Protein AF-A0A3D4ZJQ5-F1 (afdb_monomer)

Sequence (81 aa):
DEIRLTIRADWPHDSWWTEASVTDNEGRTHVFQLQKDPLPQRFPIKPAVVTSLTLHDLKKEASDPSPFPALTQLEVWGVEA

Foldseek 3Di:
DKKWWAWDQPPPQAWAFQKKWKAFPVGDIDIDGDDSDRDTDIGDDDDDDTPDMDIDDGHTDPPRPHPHIGTDDIDDDDDDD

Secondary structure (DSSP, 8-state):
-EEEEEE---TTT-B-EEEEEEEETT--EEEEE--S-SSPEEEE------S-EEEEEEEEPTT-S---B-EEEEEEE----

Mean predicted aligned error: 2.56 Å

Nearest PDB structures (foldseek):
  7kwo-assembly1_A  TM=6.626E-01  e=2.140E+00  Homo sapiens
  7ufg-assembly1_B  TM=5.395E-01  e=2.263E+00  Homo sapiens
  5e7t-assembly1_L  TM=3.148E-01  e=8.307E-01  Lactococcus phage Tuc2009

Structure (mmCIF, N/CA/C/O backbone):
data_AF-A0A3D4ZJQ5-F1
#
_entry.id   AF-A0A3D4ZJQ5-F1
#
loop_
_atom_site.group_PDB
_atom_site.id
_atom_site.type_symbol
_atom_site.label_atom_id
_atom_site.label_alt_id
_atom_site.label_comp_id
_atom_site.label_asym_id
_atom_site.label_entity_id
_atom_site.label_seq_id
_atom_site.pdbx_PDB_ins_code
_atom_site.Cartn_x
_atom_site.Cartn_y
_atom_site.Cartn_z
_atom_site.occupancy
_atom_site.B_iso_or_equiv
_atom_site.auth_seq_id
_atom_site.auth_comp_id
_atom_site.auth_asym_id
_atom_site.auth_atom_id
_atom_site.pdbx_PDB_model_num
ATOM 1 N N . ASP A 1 1 ? -10.517 -7.553 9.087 1.00 93.25 1 ASP A N 1
ATOM 2 C CA . ASP A 1 1 ? -10.001 -6.260 8.611 1.00 93.25 1 ASP A CA 1
ATOM 3 C C . ASP A 1 1 ? -8.702 -6.482 7.876 1.00 93.25 1 ASP A C 1
ATOM 5 O O . ASP A 1 1 ? -7.946 -7.390 8.221 1.00 93.25 1 ASP A O 1
ATOM 9 N N . GLU A 1 2 ? -8.478 -5.720 6.820 1.00 97.19 2 GLU A N 1
ATOM 10 C CA . GLU A 1 2 ? -7.299 -5.885 5.975 1.00 97.19 2 GLU A CA 1
ATOM 11 C C . GLU A 1 2 ? -6.955 -4.593 5.243 1.00 97.19 2 GLU A C 1
ATOM 13 O O . GLU A 1 2 ? -7.820 -3.767 4.942 1.00 97.19 2 GLU A O 1
ATOM 18 N N . ILE A 1 3 ? -5.675 -4.465 4.921 1.00 98.12 3 ILE A N 1
ATOM 19 C CA . ILE A 1 3 ? -5.164 -3.455 4.004 1.00 98.12 3 ILE A CA 1
ATOM 20 C C . ILE A 1 3 ? -4.853 -4.156 2.687 1.00 98.12 3 ILE A C 1
ATOM 22 O O . ILE A 1 3 ? -4.309 -5.264 2.682 1.00 98.12 3 ILE A O 1
ATOM 26 N N . ARG A 1 4 ? -5.202 -3.526 1.564 1.00 98.56 4 ARG A N 1
ATOM 27 C CA . ARG A 1 4 ? -4.785 -3.990 0.241 1.00 98.56 4 ARG A CA 1
ATOM 28 C C . ARG A 1 4 ? -3.981 -2.930 -0.481 1.00 98.56 4 ARG A C 1
ATOM 30 O O . ARG A 1 4 ? -4.323 -1.749 -0.440 1.00 98.56 4 ARG A O 1
ATOM 37 N N . LEU A 1 5 ? -2.931 -3.378 -1.155 1.00 98.56 5 LEU A N 1
ATOM 38 C CA . LEU A 1 5 ? -2.103 -2.547 -2.018 1.00 98.56 5 LEU A CA 1
ATOM 39 C C . LEU A 1 5 ? -2.160 -3.110 -3.436 1.00 98.56 5 LEU A C 1
ATOM 41 O O . LEU A 1 5 ? -1.921 -4.300 -3.644 1.00 98.56 5 LEU A O 1
ATOM 45 N N . THR A 1 6 ? -2.449 -2.242 -4.401 1.00 98.50 6 THR A N 1
ATOM 46 C CA . THR A 1 6 ? -2.416 -2.581 -5.827 1.00 98.50 6 THR A CA 1
ATOM 47 C C . THR A 1 6 ? -1.325 -1.754 -6.485 1.00 98.50 6 THR A C 1
ATOM 49 O O . THR A 1 6 ? -1.358 -0.521 -6.446 1.00 98.50 6 THR A O 1
ATOM 52 N N . ILE A 1 7 ? -0.336 -2.426 -7.069 1.00 97.69 7 ILE A N 1
ATOM 53 C CA . ILE A 1 7 ? 0.755 -1.786 -7.810 1.00 97.69 7 ILE A CA 1
ATOM 54 C C . ILE A 1 7 ? 0.393 -1.661 -9.289 1.00 97.69 7 ILE A C 1
ATOM 56 O O . ILE A 1 7 ? -0.397 -2.441 -9.821 1.00 97.69 7 ILE A O 1
ATOM 60 N N . ARG A 1 8 ? 0.971 -0.673 -9.975 1.00 97.06 8 ARG A N 1
ATOM 61 C CA . ARG A 1 8 ? 0.856 -0.599 -11.433 1.00 97.06 8 ARG A CA 1
ATOM 62 C C . ARG A 1 8 ? 1.752 -1.668 -12.056 1.00 97.06 8 ARG A C 1
ATOM 64 O O . ARG A 1 8 ? 2.880 -1.873 -11.619 1.00 97.06 8 ARG A O 1
ATOM 71 N N . ALA A 1 9 ? 1.224 -2.345 -13.067 1.00 94.06 9 ALA A N 1
ATOM 72 C CA . ALA A 1 9 ? 1.840 -3.509 -13.689 1.00 94.06 9 ALA A CA 1
ATOM 73 C C . ALA A 1 9 ? 2.155 -3.282 -15.179 1.00 94.06 9 ALA A C 1
ATOM 75 O O . ALA A 1 9 ? 1.915 -4.158 -16.007 1.00 94.06 9 ALA A O 1
ATOM 76 N N . ASP A 1 10 ? 2.662 -2.098 -15.539 1.00 94.75 10 ASP A N 1
ATOM 77 C CA . ASP A 1 10 ? 3.091 -1.787 -16.912 1.00 94.75 10 ASP A CA 1
ATOM 78 C C . ASP A 1 10 ? 4.560 -2.182 -17.124 1.00 94.75 10 ASP A C 1
ATOM 80 O O . ASP A 1 10 ? 5.451 -1.349 -17.271 1.00 94.75 10 ASP A O 1
ATOM 84 N N . TRP A 1 11 ? 4.858 -3.479 -17.071 1.00 92.62 11 TRP A N 1
ATOM 85 C CA . TRP A 1 11 ? 6.225 -3.972 -17.258 1.00 92.62 11 TRP A CA 1
ATOM 86 C C . TRP A 1 11 ? 6.555 -4.165 -18.750 1.00 92.62 11 TRP A C 1
ATOM 88 O O . TRP A 1 11 ? 5.717 -4.679 -19.492 1.00 92.62 11 TRP A O 1
ATOM 98 N N . PRO A 1 12 ? 7.781 -3.832 -19.207 1.00 94.00 12 PRO A N 1
ATOM 99 C CA . PRO A 1 12 ? 8.956 -3.446 -18.418 1.00 94.00 12 PRO A CA 1
ATOM 100 C C . PRO A 1 12 ? 9.115 -1.928 -18.195 1.00 94.00 12 PRO A C 1
ATOM 102 O O . PRO A 1 12 ? 10.168 -1.504 -17.726 1.00 94.00 12 PRO A O 1
ATOM 105 N N . HIS A 1 13 ? 8.132 -1.103 -18.566 1.00 91.75 13 HIS A N 1
ATOM 106 C CA . HIS A 1 13 ? 8.228 0.356 -18.434 1.00 91.75 13 HIS A CA 1
ATOM 107 C C . HIS A 1 13 ? 8.289 0.795 -16.967 1.00 91.75 13 HIS A C 1
ATOM 109 O O . HIS A 1 13 ? 9.065 1.684 -16.616 1.00 91.75 13 HIS A O 1
ATOM 115 N N . ASP A 1 14 ? 7.518 0.132 -16.112 1.00 93.94 14 ASP A N 1
ATOM 116 C CA . ASP A 1 14 ? 7.476 0.351 -14.676 1.00 93.94 14 ASP A CA 1
ATOM 117 C C . ASP A 1 14 ? 8.487 -0.513 -13.923 1.00 93.94 14 ASP A C 1
ATOM 119 O O . ASP A 1 14 ? 8.807 -1.639 -14.302 1.00 93.94 14 ASP A O 1
ATOM 123 N N . SER A 1 15 ? 8.926 0.013 -12.785 1.00 96.56 15 SER A N 1
ATOM 124 C CA . SER A 1 15 ? 9.474 -0.791 -11.699 1.00 96.56 15 SER A CA 1
ATOM 125 C C . SER A 1 15 ? 8.335 -1.208 -10.768 1.00 96.56 15 SER A C 1
ATOM 127 O O . SER A 1 15 ? 7.158 -1.037 -11.074 1.00 96.56 15 SER A O 1
ATOM 129 N N . TRP A 1 16 ? 8.648 -1.753 -9.600 1.00 97.56 16 TRP A N 1
ATOM 130 C CA . TRP A 1 16 ? 7.623 -2.139 -8.637 1.00 97.56 16 TRP A CA 1
ATOM 131 C C . TRP A 1 16 ? 8.111 -1.991 -7.197 1.00 97.56 16 TRP A C 1
ATOM 133 O O . TRP A 1 16 ? 9.315 -1.904 -6.935 1.00 97.56 16 TRP A O 1
ATOM 143 N N . TRP A 1 17 ? 7.154 -1.910 -6.273 1.00 98.19 17 TRP A N 1
ATOM 144 C CA . TRP A 1 17 ? 7.408 -1.858 -4.837 1.00 98.19 17 TRP A CA 1
ATOM 145 C C . TRP A 1 17 ? 7.512 -3.279 -4.288 1.00 98.19 17 TRP A C 1
ATOM 147 O O . TRP A 1 17 ? 6.573 -4.048 -4.459 1.00 98.19 17 TRP A O 1
ATOM 157 N N . THR A 1 18 ? 8.623 -3.616 -3.636 1.00 98.19 18 THR A N 1
ATOM 158 C CA . THR A 1 18 ? 8.851 -4.916 -2.979 1.00 98.19 18 THR A CA 1
ATOM 159 C C . THR A 1 18 ? 8.387 -4.910 -1.529 1.00 98.19 18 THR A C 1
ATOM 161 O O . THR A 1 18 ? 8.003 -5.944 -0.992 1.00 98.19 18 THR A O 1
ATOM 164 N N . GLU A 1 19 ? 8.387 -3.741 -0.892 1.00 98.56 19 GLU A N 1
ATOM 165 C CA . GLU A 1 19 ? 7.938 -3.551 0.482 1.00 98.56 19 GLU A CA 1
ATOM 166 C C . GLU A 1 19 ? 7.247 -2.195 0.626 1.00 98.56 19 GLU A C 1
ATOM 168 O O . GLU A 1 19 ? 7.619 -1.223 -0.038 1.00 98.56 19 GLU A O 1
ATOM 173 N N . ALA A 1 20 ? 6.265 -2.124 1.517 1.00 98.50 20 ALA A N 1
ATOM 174 C CA . ALA A 1 20 ? 5.691 -0.873 1.984 1.00 98.50 20 ALA A CA 1
ATOM 175 C C . ALA A 1 20 ? 5.336 -0.971 3.469 1.00 98.50 20 ALA A C 1
ATOM 177 O O . ALA A 1 20 ? 5.022 -2.055 3.966 1.00 98.50 20 ALA A O 1
ATOM 178 N N . SER A 1 21 ? 5.342 0.165 4.164 1.00 98.62 21 SER A N 1
ATOM 179 C CA . SER A 1 21 ? 4.941 0.250 5.568 1.00 98.62 21 SER A CA 1
ATOM 180 C C . SER A 1 21 ? 3.716 1.139 5.739 1.00 98.62 21 SER A C 1
ATOM 182 O O . SER A 1 21 ? 3.589 2.169 5.079 1.00 98.62 21 SER A O 1
ATOM 184 N N . VAL A 1 22 ? 2.810 0.754 6.636 1.00 98.31 22 VAL A N 1
ATOM 185 C CA . VAL A 1 22 ? 1.676 1.584 7.049 1.00 98.31 22 VAL A CA 1
ATOM 186 C C . VAL A 1 22 ? 1.699 1.771 8.556 1.00 98.31 22 VAL A C 1
ATOM 188 O O . VAL A 1 22 ? 1.731 0.785 9.287 1.00 98.31 22 VAL A O 1
ATOM 191 N N . THR A 1 23 ? 1.635 3.019 9.015 1.00 98.25 23 THR A N 1
ATOM 192 C CA . THR A 1 23 ? 1.533 3.358 10.440 1.00 98.25 23 THR A CA 1
ATOM 193 C C . THR A 1 23 ? 0.208 4.044 10.737 1.00 98.25 23 THR A C 1
ATOM 195 O O . THR A 1 23 ? -0.195 4.957 10.013 1.00 98.25 23 THR A O 1
ATOM 198 N N . ASP A 1 24 ? -0.476 3.605 11.790 1.00 97.00 24 ASP A N 1
ATOM 199 C CA . ASP A 1 24 ? -1.732 4.209 12.236 1.00 97.00 24 ASP A CA 1
ATOM 200 C C . ASP A 1 24 ? -1.546 5.381 13.210 1.00 97.00 24 ASP A C 1
ATOM 202 O O . ASP A 1 24 ? -0.438 5.705 13.643 1.00 97.00 24 ASP A O 1
ATOM 206 N N . ASN A 1 25 ? -2.655 6.030 13.569 1.00 96.81 25 ASN A N 1
ATOM 207 C CA . ASN A 1 25 ? -2.667 7.150 14.511 1.00 96.81 25 ASN A CA 1
ATOM 208 C C . ASN A 1 25 ? -2.221 6.788 15.944 1.00 96.81 25 ASN A C 1
ATOM 210 O O . ASN A 1 25 ? -2.015 7.694 16.749 1.00 96.81 25 ASN A O 1
ATOM 214 N N . GLU A 1 26 ? -2.095 5.502 16.280 1.00 96.31 26 GLU A N 1
ATOM 215 C CA . GLU A 1 26 ? -1.575 5.021 17.567 1.00 96.31 26 GLU A CA 1
ATOM 216 C C . GLU A 1 26 ? -0.088 4.631 17.482 1.00 96.31 26 GLU A C 1
ATOM 218 O O . GLU A 1 26 ? 0.500 4.197 18.474 1.00 96.31 26 GLU A O 1
ATOM 223 N N . GLY A 1 27 ? 0.542 4.804 16.316 1.00 97.00 27 GLY A N 1
ATOM 224 C CA . GLY A 1 27 ? 1.950 4.494 16.084 1.00 97.00 27 GLY A CA 1
ATOM 225 C C . GLY A 1 27 ? 2.229 3.012 15.827 1.00 97.00 27 GLY A C 1
ATOM 226 O O . GLY A 1 27 ? 3.389 2.601 15.867 1.00 97.00 27 GLY A O 1
ATOM 227 N N . ARG A 1 28 ? 1.206 2.188 15.566 1.00 96.12 28 ARG A N 1
ATOM 228 C CA . ARG A 1 28 ? 1.410 0.782 15.195 1.00 96.12 28 ARG A CA 1
ATOM 229 C C . ARG A 1 28 ? 1.792 0.702 13.723 1.00 96.12 28 ARG A C 1
ATOM 231 O O . ARG A 1 28 ? 1.028 1.136 12.864 1.00 96.12 28 ARG A O 1
ATOM 238 N N . THR A 1 29 ? 2.952 0.115 13.441 1.00 97.75 29 THR A N 1
ATOM 239 C CA . THR A 1 29 ? 3.453 -0.069 12.074 1.00 97.75 29 THR A CA 1
ATOM 240 C C . THR A 1 29 ? 3.223 -1.494 11.579 1.00 97.75 29 THR A C 1
ATOM 242 O O . THR A 1 29 ? 3.594 -2.470 12.233 1.00 97.75 29 THR A O 1
ATOM 245 N N . HIS A 1 30 ? 2.662 -1.600 10.380 1.00 97.31 30 HIS A N 1
ATOM 246 C CA . HIS A 1 30 ? 2.529 -2.823 9.603 1.00 97.31 30 HIS A CA 1
ATOM 247 C C . HIS A 1 30 ? 3.498 -2.770 8.426 1.00 97.31 30 HIS A C 1
ATOM 249 O O . HIS A 1 30 ? 3.514 -1.784 7.694 1.00 97.31 30 HIS A O 1
ATOM 255 N N . VAL A 1 31 ? 4.282 -3.829 8.231 1.00 98.38 31 VAL A N 1
ATOM 256 C CA . VAL A 1 31 ? 5.210 -3.955 7.101 1.00 98.38 31 VAL A CA 1
ATOM 257 C C . VAL A 1 31 ? 4.687 -5.033 6.163 1.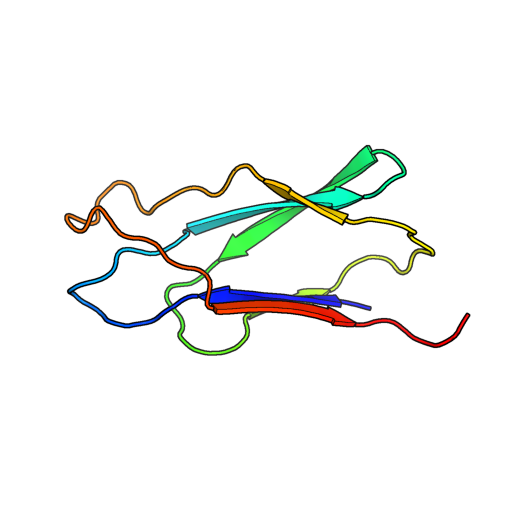00 98.38 31 VAL A C 1
ATOM 259 O O . VAL A 1 31 ? 4.429 -6.161 6.588 1.00 98.38 31 VAL A O 1
ATOM 262 N N . PHE A 1 32 ? 4.535 -4.688 4.890 1.00 98.25 32 PHE A N 1
ATOM 263 C CA . PHE A 1 32 ? 3.988 -5.555 3.856 1.00 98.25 32 PHE A CA 1
ATOM 264 C C . PHE A 1 32 ? 5.070 -5.905 2.848 1.00 98.25 32 PHE A C 1
ATOM 266 O O . PHE A 1 32 ? 5.709 -5.012 2.301 1.00 98.25 32 PHE A O 1
ATOM 273 N N . GLN A 1 33 ? 5.246 -7.198 2.587 1.00 98.44 33 GLN A N 1
ATOM 274 C CA . GLN A 1 33 ? 6.053 -7.679 1.470 1.00 98.44 33 GLN A CA 1
ATOM 275 C C . GLN A 1 33 ? 5.136 -7.824 0.263 1.00 98.44 33 GLN A C 1
ATOM 277 O O . GLN A 1 33 ? 4.185 -8.607 0.295 1.00 98.44 33 GLN A O 1
ATOM 282 N N . LEU A 1 34 ? 5.404 -7.037 -0.768 1.00 98.25 34 LEU A N 1
ATOM 283 C CA . LEU A 1 34 ? 4.640 -7.053 -1.999 1.00 98.25 34 LEU A CA 1
ATOM 284 C C . LEU A 1 34 ? 5.253 -8.048 -2.982 1.00 98.25 34 LEU A C 1
ATOM 286 O O . LEU A 1 34 ? 6.432 -8.396 -2.929 1.00 98.25 34 LEU A O 1
ATOM 290 N N . GLN A 1 35 ? 4.422 -8.493 -3.909 1.00 97.75 35 GLN A N 1
ATOM 291 C CA . GLN A 1 35 ? 4.793 -9.332 -5.033 1.00 97.75 35 GLN A CA 1
ATOM 292 C C . GLN A 1 35 ? 4.630 -8.548 -6.335 1.00 97.75 35 GLN A C 1
ATOM 294 O O . GLN A 1 35 ? 3.880 -7.573 -6.406 1.00 97.75 35 GLN A O 1
ATOM 299 N N . LYS A 1 36 ? 5.329 -8.976 -7.387 1.00 96.12 36 LYS A N 1
ATOM 300 C CA . LYS A 1 36 ? 5.185 -8.413 -8.733 1.00 96.12 36 LYS A CA 1
ATOM 301 C C . LYS A 1 36 ? 3.899 -8.947 -9.381 1.00 96.12 36 LYS A C 1
ATOM 303 O O . LYS A 1 36 ? 3.949 -9.766 -10.293 1.00 96.12 36 LYS A O 1
ATOM 308 N N . ASP A 1 37 ? 2.756 -8.518 -8.852 1.00 96.06 37 ASP A N 1
ATOM 309 C CA . ASP A 1 37 ? 1.409 -8.983 -9.202 1.00 96.06 37 ASP A CA 1
ATOM 310 C C . ASP A 1 37 ? 0.481 -7.774 -9.459 1.00 96.06 37 ASP A C 1
ATOM 312 O O . ASP A 1 37 ? 0.471 -6.848 -8.638 1.00 96.06 37 ASP A O 1
ATOM 316 N N . PRO A 1 38 ? -0.266 -7.738 -10.585 1.00 94.94 38 PRO A N 1
ATOM 317 C CA . PRO A 1 38 ? -1.223 -6.670 -10.891 1.00 94.94 38 PRO A CA 1
ATOM 318 C C . PRO A 1 38 ? -2.491 -6.665 -10.021 1.00 94.94 38 PRO A C 1
ATOM 320 O O . PRO A 1 38 ? -3.223 -5.674 -10.035 1.00 94.94 38 PRO A O 1
ATOM 323 N N . LEU A 1 39 ? -2.821 -7.764 -9.340 1.00 98.00 39 LEU A N 1
ATOM 324 C CA . LEU A 1 39 ? -4.043 -7.884 -8.548 1.00 98.00 39 LEU A CA 1
ATOM 325 C C . LEU A 1 39 ? -3.893 -7.215 -7.171 1.00 98.00 39 LEU A C 1
ATOM 327 O O . LEU A 1 39 ? -2.777 -7.094 -6.661 1.00 98.00 39 LEU A O 1
ATOM 331 N N . PRO A 1 40 ? -5.007 -6.816 -6.524 1.00 98.31 40 PRO A N 1
ATOM 332 C CA . PRO A 1 40 ? -4.966 -6.315 -5.155 1.00 98.31 40 PRO A CA 1
ATOM 333 C C . PRO A 1 40 ? -4.334 -7.330 -4.198 1.00 98.31 40 PRO A C 1
ATOM 335 O O . PRO A 1 40 ? -4.865 -8.425 -3.984 1.00 98.31 40 PRO A O 1
ATOM 338 N N . GLN A 1 41 ? -3.214 -6.950 -3.588 1.00 98.44 41 GLN A N 1
ATOM 339 C CA . GLN A 1 41 ? -2.473 -7.795 -2.655 1.00 98.44 41 GLN A CA 1
ATOM 340 C C . GLN A 1 41 ? -3.010 -7.575 -1.249 1.00 98.44 41 GLN A C 1
ATOM 342 O O . GLN A 1 41 ? -3.072 -6.442 -0.778 1.00 98.44 41 GLN A O 1
ATOM 347 N N . ARG A 1 42 ? -3.447 -8.654 -0.596 1.00 98.50 42 ARG A N 1
ATOM 348 C CA . ARG A 1 42 ? -4.256 -8.593 0.627 1.00 98.50 42 ARG A CA 1
ATOM 349 C C . ARG A 1 42 ? -3.422 -8.891 1.860 1.00 98.50 42 ARG A C 1
ATOM 351 O O . ARG A 1 42 ? -2.837 -9.966 1.963 1.00 98.50 42 ARG A O 1
ATOM 358 N N . PHE A 1 43 ? -3.464 -7.985 2.829 1.00 98.25 43 PHE A N 1
ATOM 359 C CA . PHE A 1 43 ? -2.745 -8.111 4.088 1.00 98.25 43 PHE A CA 1
ATOM 360 C C . PHE A 1 43 ? -3.726 -8.030 5.262 1.00 98.25 43 PHE A C 1
ATOM 362 O O . PHE A 1 43 ? -4.175 -6.937 5.623 1.00 98.25 43 PHE A O 1
ATOM 369 N N . PRO A 1 44 ? -4.086 -9.176 5.870 1.00 97.31 44 PRO A N 1
ATOM 370 C CA . PRO A 1 44 ? -4.879 -9.190 7.089 1.00 97.31 44 PRO A CA 1
ATOM 371 C C . PRO A 1 44 ? -4.152 -8.442 8.205 1.00 97.31 44 PRO A C 1
ATOM 373 O O . PRO A 1 44 ? -2.959 -8.653 8.432 1.00 97.31 44 PRO A O 1
ATOM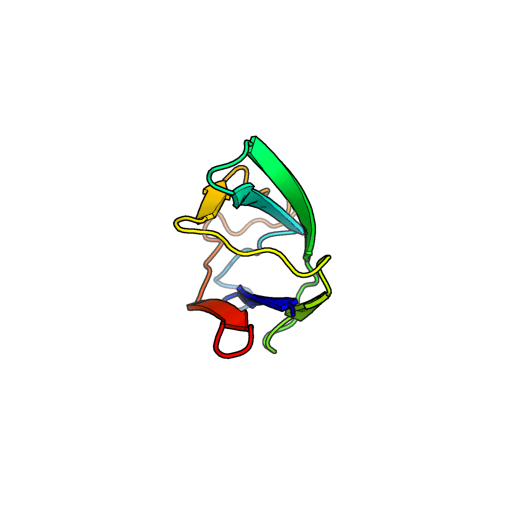 376 N N . ILE A 1 45 ? -4.883 -7.603 8.931 1.00 94.56 45 ILE A N 1
ATOM 377 C CA . ILE A 1 45 ? -4.369 -6.900 10.106 1.00 94.56 45 ILE A CA 1
ATOM 378 C C . ILE A 1 45 ? -5.243 -7.203 11.318 1.00 94.56 45 ILE A C 1
ATOM 380 O O . ILE A 1 45 ? -6.389 -7.646 11.196 1.00 94.56 45 ILE A O 1
ATOM 384 N N . LYS A 1 46 ? -4.699 -6.966 12.512 1.00 92.75 46 LYS A N 1
ATOM 385 C CA . LYS A 1 46 ? -5.504 -7.012 13.731 1.00 92.75 46 LYS A CA 1
ATOM 386 C C . LYS A 1 46 ? -6.560 -5.892 13.661 1.00 92.75 46 LYS A C 1
ATOM 388 O O . LYS A 1 46 ? -6.165 -4.758 13.400 1.00 92.75 46 LYS A O 1
ATOM 393 N N . PRO A 1 47 ? -7.850 -6.184 13.913 1.00 93.00 47 PRO A N 1
ATOM 394 C CA . PRO A 1 47 ? -8.889 -5.161 13.960 1.00 93.00 47 PRO A CA 1
ATOM 395 C C . PRO A 1 47 ? -8.547 -4.039 14.939 1.00 93.00 47 PRO A C 1
ATOM 397 O O . PRO A 1 47 ? -8.087 -4.305 16.057 1.00 93.00 47 PRO A O 1
ATOM 400 N N . ALA A 1 48 ? -8.782 -2.802 14.515 1.00 92.75 48 ALA A N 1
ATOM 401 C CA . ALA A 1 48 ? -8.563 -1.608 15.313 1.00 92.75 48 ALA A CA 1
ATOM 40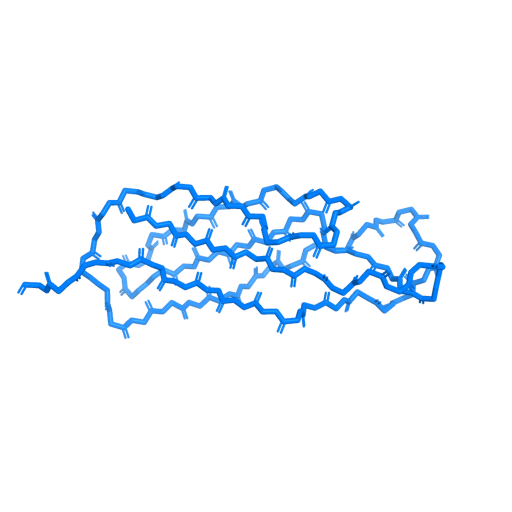2 C C . ALA A 1 48 ? -9.439 -0.455 14.813 1.00 92.75 48 ALA A C 1
ATOM 404 O O . ALA A 1 48 ? -9.638 -0.292 13.611 1.00 92.75 48 ALA A O 1
ATOM 405 N N . VAL A 1 49 ? -9.916 0.375 15.742 1.00 95.00 49 VAL A N 1
ATOM 406 C CA . VAL A 1 49 ? -10.520 1.666 15.401 1.00 95.00 49 VAL A CA 1
ATOM 407 C C . VAL A 1 49 ? -9.379 2.650 15.174 1.00 95.00 49 VAL A C 1
ATOM 409 O O . VAL A 1 49 ? -8.598 2.912 16.086 1.00 95.00 49 VAL A O 1
ATOM 412 N N . VAL A 1 50 ? -9.266 3.170 13.955 1.00 94.38 50 VAL A N 1
ATOM 413 C CA . VAL A 1 50 ? -8.228 4.131 13.565 1.00 94.38 50 VAL A CA 1
ATOM 414 C C . VAL A 1 50 ? -8.869 5.358 12.932 1.00 94.38 50 VAL A C 1
ATOM 416 O O . VAL A 1 50 ? -9.906 5.264 12.279 1.00 94.38 50 VAL A O 1
ATOM 419 N N . THR A 1 51 ? -8.253 6.520 13.122 1.00 96.19 51 THR A N 1
ATOM 420 C CA . THR A 1 51 ? -8.692 7.785 12.506 1.00 96.19 51 THR A CA 1
ATOM 421 C C . THR A 1 51 ? -7.806 8.198 11.340 1.00 96.19 51 THR A C 1
ATOM 423 O O . THR A 1 51 ? -8.230 8.980 10.490 1.00 96.19 51 THR A O 1
ATOM 426 N N . SER A 1 52 ? -6.584 7.667 11.269 1.00 96.88 52 SER A N 1
ATOM 427 C CA . SER A 1 52 ? -5.686 7.871 10.142 1.00 96.88 52 SER A CA 1
ATOM 428 C C . SER A 1 52 ? -4.730 6.699 9.953 1.00 96.88 52 SER A C 1
ATOM 430 O O . SER A 1 52 ? -4.427 5.943 10.878 1.00 96.88 52 SER A O 1
ATOM 432 N N . LEU A 1 53 ? -4.250 6.579 8.718 1.00 97.25 53 LEU A N 1
ATOM 433 C CA . LEU A 1 53 ? -3.190 5.674 8.303 1.00 97.25 53 LEU A CA 1
ATOM 434 C C . LEU A 1 53 ? -2.212 6.464 7.435 1.00 97.25 53 LEU A C 1
ATOM 436 O O . LEU A 1 53 ? -2.626 7.276 6.607 1.00 97.25 53 LEU A O 1
ATOM 440 N N . THR A 1 54 ? -0.923 6.206 7.605 1.00 98.31 54 THR A N 1
ATOM 441 C CA . THR A 1 54 ? 0.151 6.778 6.790 1.00 98.31 54 THR A CA 1
ATOM 442 C C . THR A 1 54 ? 0.852 5.653 6.051 1.00 98.31 54 THR A C 1
ATOM 444 O O . THR A 1 54 ? 1.389 4.767 6.703 1.00 98.31 54 THR A O 1
ATOM 447 N N . LEU A 1 55 ? 0.878 5.692 4.718 1.00 98.44 55 LEU A N 1
ATOM 448 C CA . LEU A 1 55 ? 1.709 4.815 3.887 1.00 98.44 55 LEU A CA 1
ATOM 449 C C . LEU A 1 55 ? 3.093 5.458 3.700 1.00 98.44 55 LEU A C 1
ATOM 451 O O . LEU A 1 55 ? 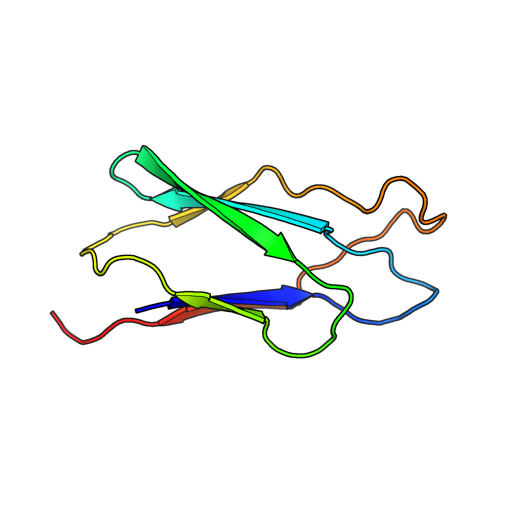3.179 6.601 3.254 1.00 98.44 55 LEU A O 1
ATOM 455 N N . HIS A 1 56 ? 4.164 4.744 4.037 1.00 98.38 56 HIS A N 1
ATOM 456 C CA . HIS A 1 56 ? 5.542 5.238 3.987 1.00 98.38 56 HIS A CA 1
ATOM 457 C C . HIS A 1 56 ? 6.551 4.110 3.705 1.00 98.38 56 HIS A C 1
ATOM 459 O O . HIS A 1 56 ? 6.178 2.946 3.555 1.00 98.38 56 HIS A O 1
ATOM 465 N N . ASP A 1 57 ? 7.832 4.481 3.588 1.00 98.12 57 ASP A N 1
ATOM 466 C CA . ASP A 1 57 ? 8.969 3.572 3.378 1.00 98.12 57 ASP A CA 1
ATOM 467 C C . ASP A 1 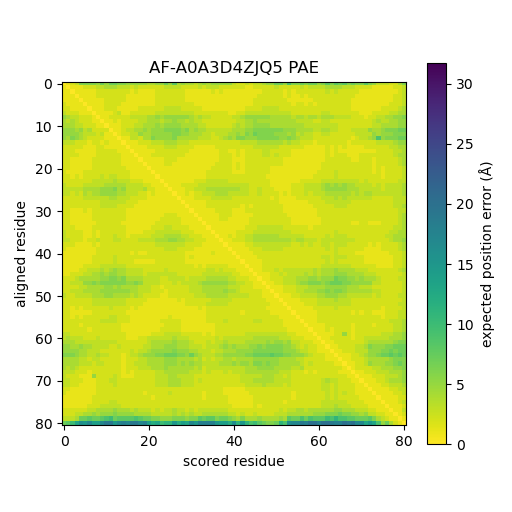57 ? 8.751 2.544 2.257 1.00 98.12 57 ASP A C 1
ATOM 469 O O . ASP A 1 57 ? 9.010 1.352 2.419 1.00 98.12 57 ASP A O 1
ATOM 473 N N . LEU A 1 58 ? 8.261 3.007 1.101 1.00 98.06 58 LEU A N 1
ATOM 474 C CA . LEU A 1 58 ? 8.101 2.148 -0.066 1.00 98.06 58 LEU A CA 1
ATOM 475 C C . LEU A 1 58 ? 9.476 1.820 -0.660 1.00 98.06 58 LEU A C 1
ATOM 477 O O . LEU A 1 58 ? 10.222 2.714 -1.074 1.00 98.06 58 LEU A O 1
ATOM 481 N N . LYS A 1 59 ? 9.809 0.530 -0.725 1.00 98.00 59 LYS A N 1
ATOM 482 C CA . LYS A 1 59 ? 11.087 0.045 -1.258 1.00 98.00 59 LYS A CA 1
ATOM 483 C C . LYS A 1 59 ? 10.904 -0.419 -2.693 1.00 98.00 59 LYS A C 1
ATOM 485 O O . LYS A 1 59 ? 10.100 -1.305 -2.968 1.00 98.00 59 LYS A O 1
ATOM 490 N N . LYS A 1 60 ? 11.633 0.200 -3.620 1.00 97.00 60 LYS A N 1
ATOM 491 C CA . LYS A 1 60 ? 11.669 -0.209 -5.031 1.00 97.00 60 LYS A CA 1
ATOM 492 C C . LYS A 1 60 ? 12.522 -1.470 -5.180 1.00 97.00 60 LYS A C 1
ATOM 494 O O . LYS A 1 60 ? 13.547 -1.585 -4.508 1.00 97.00 60 LYS A O 1
ATOM 499 N N . GLU A 1 61 ? 12.166 -2.352 -6.111 1.00 96.88 61 GLU A N 1
ATOM 500 C CA . GLU A 1 61 ? 13.069 -3.418 -6.557 1.00 96.88 61 GLU A CA 1
ATOM 501 C C . GLU A 1 61 ? 14.407 -2.824 -7.028 1.00 96.88 61 GLU A C 1
ATOM 503 O O . GLU A 1 61 ? 14.470 -2.021 -7.969 1.00 96.88 61 GLU A O 1
ATOM 508 N N . ALA A 1 62 ? 15.478 -3.200 -6.329 1.00 95.56 62 ALA A N 1
ATOM 509 C CA . ALA A 1 62 ? 16.798 -2.600 -6.480 1.00 95.56 62 ALA A CA 1
ATOM 510 C C . ALA A 1 62 ? 17.481 -3.019 -7.785 1.00 95.56 62 ALA A C 1
ATOM 512 O O . ALA A 1 62 ? 18.253 -2.246 -8.348 1.00 95.56 62 ALA A O 1
ATOM 513 N N . SER A 1 63 ? 17.190 -4.231 -8.263 1.00 94.88 63 SER A N 1
ATOM 514 C CA . SER A 1 63 ? 17.780 -4.779 -9.486 1.00 94.88 63 SER A CA 1
ATOM 515 C C . SER A 1 63 ? 17.023 -4.400 -10.766 1.00 94.88 63 SER A C 1
ATOM 517 O O . SER A 1 63 ? 17.536 -4.615 -11.864 1.00 94.88 63 SER A O 1
ATOM 519 N N . ASP A 1 64 ? 15.823 -3.824 -10.645 1.00 93.88 64 ASP A N 1
ATOM 520 C CA . ASP A 1 64 ? 14.992 -3.462 -11.793 1.00 93.88 64 ASP A CA 1
ATOM 521 C C . ASP A 1 64 ? 15.500 -2.149 -12.431 1.00 93.88 64 ASP A C 1
ATOM 523 O O . ASP A 1 64 ? 15.616 -1.132 -11.727 1.00 93.88 64 ASP A O 1
ATOM 527 N N . PRO A 1 65 ? 15.815 -2.149 -13.744 1.00 94.12 65 PRO A N 1
ATOM 528 C CA . PRO A 1 65 ? 16.384 -0.993 -14.432 1.00 94.12 65 PRO A CA 1
ATOM 529 C C . PRO A 1 65 ? 15.390 0.160 -14.595 1.00 94.12 65 PRO A C 1
ATOM 531 O O . PRO A 1 65 ? 15.820 1.293 -14.822 1.00 94.12 65 PRO A O 1
ATOM 534 N N . SER A 1 66 ? 14.080 -0.090 -14.485 1.00 95.31 66 SER A N 1
ATOM 535 C CA . SER A 1 66 ? 13.104 0.993 -14.511 1.00 95.31 66 SER A CA 1
ATOM 536 C C . SER A 1 66 ? 13.198 1.830 -13.223 1.00 95.31 66 SER A C 1
ATOM 538 O O . SER A 1 66 ? 13.287 1.283 -12.113 1.00 95.31 66 SER A O 1
ATOM 540 N N . PRO A 1 67 ? 13.161 3.171 -13.322 1.00 93.81 67 PRO A N 1
ATOM 541 C CA . PRO A 1 67 ? 13.149 4.046 -12.157 1.00 93.81 67 PRO A CA 1
ATOM 542 C C . PRO A 1 67 ? 11.733 4.335 -11.637 1.00 93.81 67 PRO A C 1
ATOM 544 O O . PRO A 1 67 ? 11.609 5.032 -10.633 1.00 93.81 67 PRO A O 1
ATOM 547 N N . PHE A 1 68 ? 10.676 3.839 -12.295 1.00 95.25 68 PHE A N 1
ATOM 548 C CA . PHE A 1 68 ? 9.298 4.287 -12.067 1.00 95.25 68 PHE A CA 1
ATOM 549 C C . PHE A 1 68 ? 8.420 3.206 -11.416 1.00 95.25 68 PHE A C 1
ATOM 551 O O . PHE A 1 68 ? 7.673 2.522 -12.111 1.00 95.25 68 PHE A O 1
ATOM 558 N N . PRO A 1 69 ? 8.481 3.005 -10.090 1.00 95.56 69 PRO A N 1
ATOM 559 C CA . PRO A 1 69 ? 7.481 2.21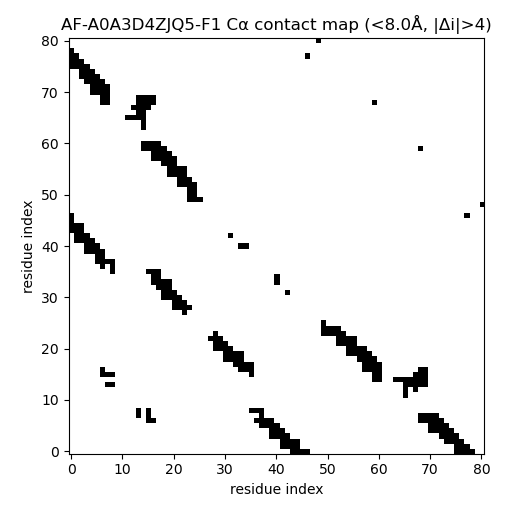4 -9.387 1.00 95.56 69 PRO A CA 1
ATOM 560 C C . PRO A 1 69 ? 6.207 3.043 -9.175 1.00 95.56 69 PRO A C 1
ATOM 562 O O . PRO A 1 69 ? 6.264 4.253 -8.946 1.00 95.56 69 PRO A O 1
ATOM 565 N N . ALA A 1 70 ? 5.046 2.396 -9.220 1.00 96.38 70 ALA A N 1
ATOM 566 C CA . ALA A 1 70 ? 3.770 3.077 -9.036 1.00 96.38 70 ALA A CA 1
ATOM 567 C C . ALA A 1 70 ? 2.773 2.227 -8.243 1.00 96.38 70 ALA A C 1
ATOM 569 O O . ALA A 1 70 ? 2.706 1.006 -8.378 1.00 96.38 70 ALA A O 1
ATOM 570 N N . LEU A 1 71 ? 1.984 2.910 -7.414 1.00 96.50 71 LEU A N 1
ATOM 571 C CA . LEU A 1 71 ? 0.818 2.370 -6.721 1.00 96.50 71 LEU A CA 1
ATOM 572 C C . LEU A 1 71 ? -0.435 2.890 -7.431 1.00 96.50 71 LE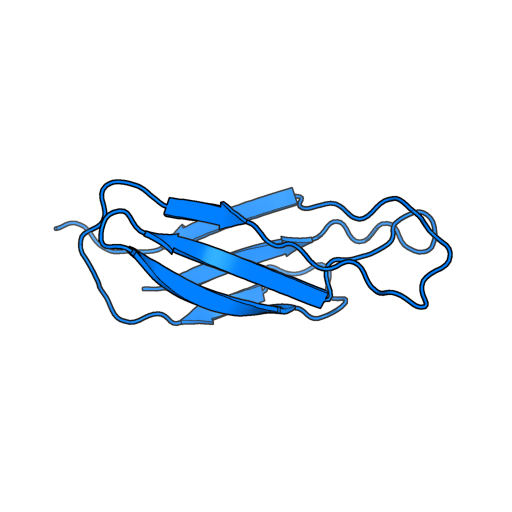U A C 1
ATOM 574 O O . LEU A 1 71 ? -0.505 4.075 -7.755 1.00 96.50 71 LEU A O 1
ATOM 578 N N . THR A 1 72 ? -1.417 2.028 -7.668 1.00 97.12 72 THR A N 1
ATOM 579 C CA . THR A 1 72 ? -2.708 2.415 -8.252 1.00 97.12 72 THR A CA 1
ATOM 580 C C . THR A 1 72 ? -3.793 2.551 -7.193 1.00 97.12 72 THR A C 1
ATOM 582 O O . THR A 1 72 ? -4.641 3.431 -7.321 1.00 97.12 72 THR A O 1
ATOM 585 N N . GLN A 1 73 ? -3.778 1.712 -6.150 1.00 98.06 73 GLN A N 1
ATOM 586 C CA . GLN A 1 73 ? -4.796 1.728 -5.097 1.00 98.06 73 GLN A CA 1
ATOM 587 C C . GLN A 1 73 ? -4.229 1.365 -3.720 1.00 98.06 73 GLN A C 1
ATOM 589 O O . GLN A 1 73 ? -3.361 0.501 -3.587 1.00 98.06 73 GLN A O 1
ATOM 594 N N . LEU A 1 74 ? -4.789 2.017 -2.699 1.00 97.81 74 LEU A N 1
ATOM 595 C CA . LEU A 1 74 ? -4.730 1.631 -1.294 1.00 97.81 74 LEU A CA 1
ATOM 596 C C . LEU A 1 74 ? -6.175 1.417 -0.836 1.00 97.81 74 LEU A C 1
ATOM 598 O O . LEU A 1 74 ? -6.973 2.353 -0.865 1.00 97.81 74 LEU A O 1
ATOM 602 N N . GLU A 1 75 ? -6.506 0.201 -0.420 1.00 98.19 75 GLU A N 1
ATOM 603 C CA . GLU A 1 75 ? -7.814 -0.123 0.147 1.00 98.19 75 GLU A CA 1
ATOM 604 C C . GLU A 1 75 ? -7.660 -0.452 1.631 1.00 98.19 75 GLU A C 1
ATOM 606 O O . GLU A 1 75 ? -6.742 -1.172 2.026 1.00 98.19 75 GLU A O 1
ATOM 611 N N . VAL A 1 76 ? -8.587 0.039 2.449 1.00 97.06 76 VAL A N 1
ATOM 612 C CA . VAL A 1 76 ? -8.622 -0.219 3.890 1.00 97.06 76 VAL A CA 1
ATOM 613 C C . VAL A 1 76 ? -10.010 -0.744 4.217 1.00 97.06 76 VAL A C 1
ATOM 615 O O . VAL A 1 76 ? -10.995 -0.017 4.118 1.00 97.06 76 VAL A O 1
ATOM 618 N N . TRP A 1 77 ? -10.087 -2.029 4.551 1.00 97.06 77 TRP A N 1
ATOM 619 C CA . TRP A 1 77 ? -11.342 -2.733 4.780 1.00 97.06 77 TRP A CA 1
ATOM 620 C C . TRP A 1 77 ? -11.537 -2.993 6.270 1.00 97.06 77 TRP A C 1
ATOM 622 O O . TRP A 1 77 ? -10.758 -3.722 6.890 1.00 97.06 77 TRP A O 1
ATOM 632 N N . GLY A 1 78 ? -12.616 -2.434 6.808 1.00 95.31 78 GLY A N 1
ATOM 633 C CA . GLY A 1 78 ? -13.112 -2.688 8.155 1.00 95.31 78 GLY A CA 1
ATOM 634 C C . GLY A 1 78 ? -14.620 -2.923 8.147 1.00 95.31 78 GLY A C 1
ATOM 635 O O . GLY A 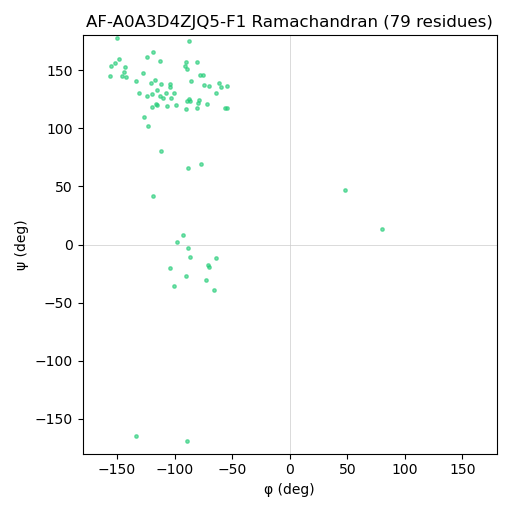1 78 ? -15.226 -3.149 7.097 1.00 95.31 78 GLY A O 1
ATOM 636 N N . VAL A 1 79 ? -15.219 -2.856 9.326 1.00 94.56 79 VAL A N 1
ATOM 637 C CA . VAL A 1 79 ? -16.670 -2.909 9.534 1.00 94.56 79 VAL A CA 1
ATOM 638 C C . VAL A 1 79 ? -17.142 -1.618 10.196 1.00 94.56 79 VAL A C 1
ATOM 640 O O . VAL A 1 79 ? -16.326 -0.844 10.695 1.00 94.56 79 VAL A O 1
ATOM 643 N N . GLU A 1 80 ? -18.451 -1.377 10.183 1.00 91.00 80 GLU A N 1
ATOM 644 C CA . GLU A 1 80 ? -19.042 -0.294 10.974 1.00 91.00 80 GLU A CA 1
ATOM 645 C C . GLU A 1 80 ? -18.777 -0.529 12.470 1.00 91.00 80 GLU A C 1
ATOM 647 O O . GLU A 1 80 ? -18.809 -1.674 12.932 1.00 91.00 80 GLU A O 1
ATOM 652 N N . ALA A 1 81 ? -18.448 0.554 13.179 1.00 71.94 81 ALA A N 1
ATOM 653 C CA . ALA A 1 81 ? -18.085 0.540 14.594 1.00 71.94 81 ALA A CA 1
ATOM 654 C C . ALA A 1 81 ? -19.296 0.350 15.518 1.00 71.94 81 ALA A C 1
A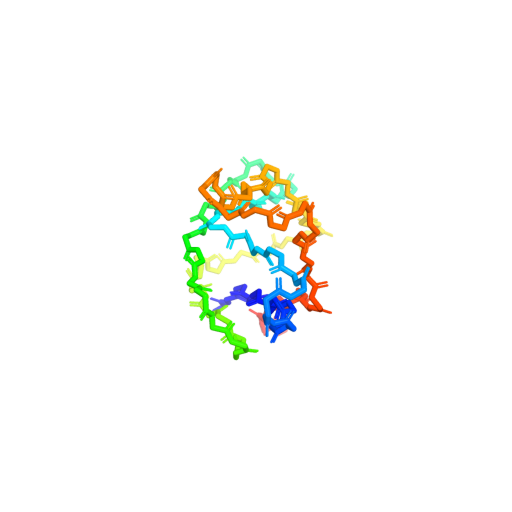TOM 656 O O . ALA A 1 81 ? -20.392 0.851 15.181 1.00 71.94 81 ALA A O 1
#

Solvent-accessible surface area (backbone atoms only — not comparable to full-atom values): 4918 Å² total; per-residue (Å²): 77,33,44,30,48,19,39,48,69,56,71,78,70,34,22,40,51,42,30,38,31,38,33,38,76,86,68,57,73,47,79,44,80,49,65,103,48,66,57,75,43,80,42,80,50,83,80,75,94,70,92,47,75,44,82,45,79,70,36,62,50,83,85,47,89,32,90,45,55,43,74,74,46,80,47,80,46,77,76,89,131

pLDDT: mean 96.21, std 3.31, range [71.94, 98.62]

Radius of gyration: 13.47 Å; Cα contacts (8 Å, |Δi|>4): 166; chains: 1; bounding box: 37×17×36 Å